Protein AF-A0AAD1YJ87-F1 (afdb_monomer_lite)

Organism: NCBI:txid137838

Foldseek 3Di:
DDPLAPPVVVLVVQCVPDPDPVSNVVSVVCSVVVGCSPPVPPPDD

pLDDT: mean 70.28, std 13.43, range [45.59, 88.31]

Radius of gyration: 11.12 Å; chains: 1; boundin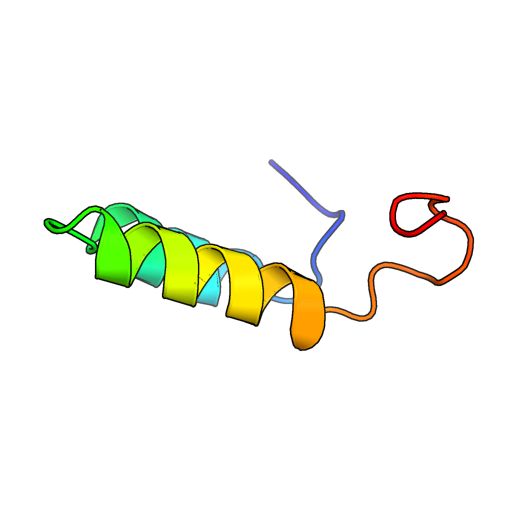g box: 22×20×27 Å

Structure (mmCIF, N/CA/C/O backbone):
data_AF-A0AAD1YJ87-F1
#
_entry.id   AF-A0AAD1YJ87-F1
#
loop_
_atom_site.group_PDB
_atom_site.id
_atom_site.type_symbol
_atom_site.label_atom_id
_atom_site.label_alt_id
_atom_site.label_comp_id
_atom_site.label_asym_id
_atom_site.label_entity_id
_atom_site.label_seq_id
_atom_site.pdbx_PDB_ins_code
_atom_site.Cartn_x
_atom_site.Cartn_y
_atom_site.Cartn_z
_atom_site.occupancy
_atom_site.B_iso_or_equiv
_atom_site.auth_seq_id
_atom_site.auth_comp_id
_atom_site.auth_asym_id
_atom_site.auth_atom_id
_atom_site.pdbx_PDB_model_num
ATOM 1 N N . MET A 1 1 ? -4.458 -2.615 -12.090 1.00 46.41 1 MET A N 1
ATOM 2 C CA . MET A 1 1 ? -4.087 -1.194 -11.939 1.00 46.41 1 MET A CA 1
ATOM 3 C C . MET A 1 1 ? -2.723 -1.153 -11.272 1.00 46.41 1 MET A C 1
ATOM 5 O O . MET A 1 1 ? -2.585 -1.750 -10.213 1.00 46.41 1 MET A O 1
ATOM 9 N N . ILE A 1 2 ? -1.754 -0.516 -11.937 1.00 48.06 2 ILE A N 1
ATOM 10 C CA . ILE A 1 2 ? -0.330 -0.371 -11.570 1.00 48.06 2 ILE A CA 1
ATOM 11 C C . ILE A 1 2 ? 0.504 -1.661 -11.729 1.00 48.06 2 ILE A C 1
ATOM 13 O O . ILE A 1 2 ? 0.862 -2.317 -10.760 1.00 48.06 2 ILE A O 1
ATOM 17 N N . HIS A 1 3 ? 0.844 -2.002 -12.979 1.00 51.41 3 HIS A N 1
ATOM 18 C CA . HIS A 1 3 ? 1.885 -2.992 -13.328 1.00 51.41 3 HIS A CA 1
ATOM 19 C C . HIS A 1 3 ? 3.319 -2.437 -13.197 1.00 51.41 3 HIS A C 1
ATOM 21 O O . HIS A 1 3 ? 4.266 -3.136 -13.522 1.00 51.41 3 HIS A O 1
ATOM 27 N N . ILE A 1 4 ? 3.479 -1.191 -12.728 1.00 57.53 4 ILE A N 1
ATOM 28 C CA . ILE A 1 4 ? 4.793 -0.574 -12.460 1.00 57.53 4 ILE A CA 1
ATOM 29 C C . ILE A 1 4 ? 5.528 -1.305 -11.328 1.00 57.53 4 ILE A C 1
ATOM 31 O O . ILE A 1 4 ? 6.750 -1.270 -11.276 1.00 57.53 4 ILE A O 1
ATOM 35 N N . PHE A 1 5 ? 4.789 -1.991 -10.451 1.00 61.41 5 PHE A N 1
ATOM 36 C CA . PHE A 1 5 ? 5.348 -2.701 -9.311 1.00 61.41 5 PHE A CA 1
ATOM 37 C C . PHE A 1 5 ? 5.009 -4.190 -9.386 1.00 61.41 5 PHE A C 1
ATOM 39 O O . PHE A 1 5 ? 3.831 -4.565 -9.369 1.00 61.41 5 PHE A O 1
ATOM 46 N N . SER A 1 6 ? 6.040 -5.031 -9.423 1.00 61.66 6 SER A N 1
ATOM 47 C CA . SER A 1 6 ? 5.959 -6.494 -9.479 1.00 61.66 6 SER A CA 1
ATOM 48 C C . SER A 1 6 ? 5.160 -7.091 -8.318 1.00 61.66 6 SER A C 1
ATOM 50 O O . SER A 1 6 ? 4.545 -8.141 -8.485 1.00 61.66 6 SER A O 1
ATOM 52 N N . ASP A 1 7 ? 5.097 -6.404 -7.168 1.00 64.94 7 ASP A N 1
ATOM 53 C CA . ASP A 1 7 ? 4.438 -6.910 -5.956 1.00 64.94 7 ASP A CA 1
ATOM 54 C C . ASP A 1 7 ? 3.391 -5.936 -5.373 1.00 64.94 7 ASP A C 1
ATOM 56 O O . ASP A 1 7 ? 3.207 -5.800 -4.159 1.00 64.94 7 ASP A O 1
ATOM 60 N N . ASN A 1 8 ? 2.662 -5.239 -6.258 1.00 67.50 8 ASN A N 1
ATOM 61 C CA . ASN A 1 8 ? 1.701 -4.185 -5.892 1.00 67.50 8 ASN A CA 1
ATOM 62 C C . ASN A 1 8 ? 0.652 -4.603 -4.835 1.00 67.50 8 ASN A C 1
ATOM 64 O O . ASN A 1 8 ? 0.224 -3.773 -4.034 1.00 67.50 8 ASN A O 1
ATOM 68 N N . LYS A 1 9 ? 0.262 -5.887 -4.773 1.00 76.44 9 LYS A N 1
ATOM 69 C CA . LYS A 1 9 ? -0.784 -6.400 -3.869 1.00 76.44 9 LYS A CA 1
ATOM 70 C C . LYS A 1 9 ? -0.352 -6.378 -2.406 1.00 76.44 9 LYS A C 1
ATOM 72 O O . LYS A 1 9 ? -1.200 -6.207 -1.526 1.00 76.44 9 LYS A O 1
ATOM 77 N N . LYS A 1 10 ? 0.941 -6.577 -2.133 1.00 78.38 10 LYS A N 1
ATOM 78 C CA . LYS A 1 10 ? 1.510 -6.545 -0.779 1.00 78.38 10 LYS A CA 1
ATOM 79 C C . LYS A 1 10 ? 1.432 -5.127 -0.213 1.00 78.38 10 LYS A C 1
ATOM 81 O O . LYS A 1 10 ? 0.947 -4.935 0.904 1.00 78.38 10 LYS A O 1
ATOM 86 N N . TYR A 1 11 ? 1.838 -4.138 -1.007 1.00 75.69 11 TYR A N 1
ATOM 87 C CA . TYR A 1 11 ? 1.859 -2.739 -0.581 1.00 75.69 11 TYR A CA 1
ATOM 88 C C . TYR A 1 11 ? 0.477 -2.096 -0.598 1.00 75.69 11 TYR A C 1
ATOM 90 O O . TYR A 1 11 ? 0.165 -1.387 0.348 1.00 75.69 11 TYR A O 1
ATOM 98 N N . ASP A 1 12 ? -0.394 -2.415 -1.564 1.00 77.75 12 ASP A N 1
ATOM 99 C CA . ASP A 1 12 ? -1.785 -1.929 -1.577 1.00 77.75 12 ASP A CA 1
ATOM 100 C C . ASP A 1 12 ? -2.508 -2.279 -0.265 1.00 77.75 12 ASP A C 1
ATOM 102 O 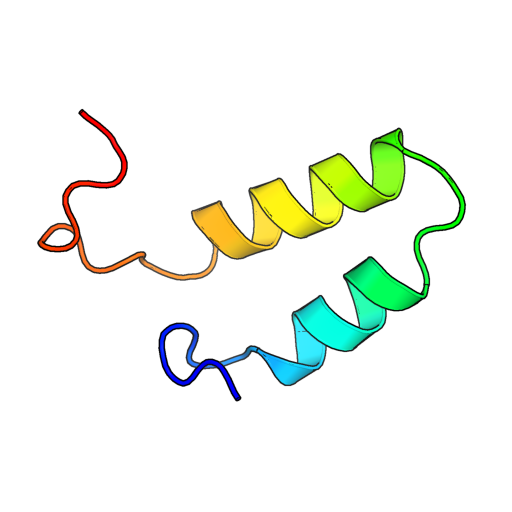O . ASP A 1 12 ? -3.171 -1.438 0.340 1.00 77.75 12 ASP A O 1
ATOM 106 N N . LYS A 1 13 ? -2.300 -3.498 0.254 1.00 83.12 13 LYS A N 1
ATOM 107 C CA . LYS A 1 13 ? -2.833 -3.904 1.564 1.00 83.12 13 LYS A CA 1
ATOM 108 C C . LYS A 1 13 ? -2.216 -3.140 2.734 1.00 83.12 13 LYS A C 1
ATOM 110 O O . LYS A 1 13 ? -2.942 -2.848 3.681 1.00 83.12 13 LYS A O 1
ATOM 115 N N . LYS A 1 14 ? -0.907 -2.872 2.714 1.00 80.88 14 LYS A N 1
ATOM 116 C CA . LYS A 1 14 ? -0.223 -2.107 3.772 1.00 80.88 14 LYS A CA 1
ATOM 117 C C . LYS A 1 14 ? -0.727 -0.663 3.788 1.00 80.88 14 LYS A C 1
ATOM 119 O O . LYS A 1 14 ? -1.243 -0.228 4.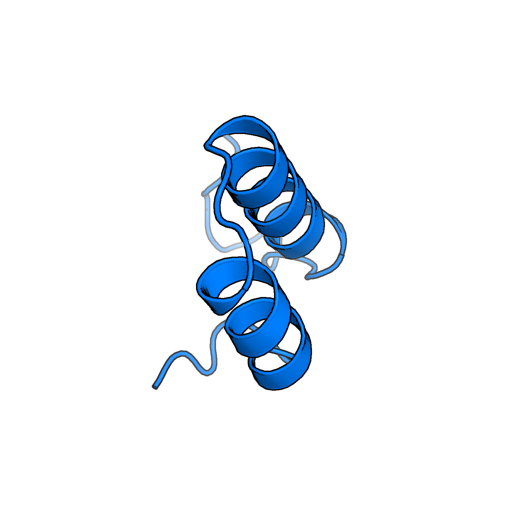806 1.00 80.88 14 LYS A O 1
ATOM 124 N N . ILE A 1 15 ? -0.698 0.002 2.635 1.00 81.56 15 ILE A N 1
ATOM 125 C CA . ILE A 1 15 ? -1.126 1.390 2.432 1.00 81.56 15 ILE A CA 1
ATOM 126 C C . ILE A 1 15 ? -2.592 1.586 2.842 1.00 81.56 15 ILE A C 1
ATOM 128 O O . ILE A 1 15 ? -2.899 2.506 3.592 1.00 81.56 15 ILE A O 1
ATOM 132 N N . LYS A 1 16 ? -3.501 0.692 2.423 1.00 80.56 16 LYS A N 1
ATOM 133 C CA . LYS A 1 16 ? -4.926 0.759 2.806 1.00 80.56 16 LYS A CA 1
ATOM 134 C C . LYS A 1 16 ? -5.185 0.516 4.292 1.00 80.56 16 LYS A C 1
ATOM 136 O O . LYS A 1 16 ? -6.230 0.921 4.793 1.00 80.56 16 LYS A O 1
ATOM 141 N N . LYS A 1 17 ? -4.289 -0.190 4.987 1.00 84.06 17 LYS A N 1
ATOM 142 C CA . LYS A 1 17 ? -4.403 -0.462 6.429 1.00 84.06 17 LYS A CA 1
ATOM 143 C C . LYS A 1 17 ? -3.761 0.622 7.292 1.00 84.06 17 LYS A C 1
ATOM 145 O O . LYS A 1 17 ? -4.041 0.660 8.489 1.00 84.06 17 LYS A O 1
ATOM 150 N N . SER A 1 18 ? -2.924 1.479 6.717 1.00 81.94 18 SER A N 1
ATOM 151 C CA . SER A 1 18 ? -2.287 2.579 7.429 1.00 81.94 18 SER A CA 1
ATOM 152 C C . SER A 1 18 ? -3.336 3.598 7.878 1.00 81.94 18 SER A C 1
ATOM 154 O O . SER A 1 18 ? -3.901 4.324 7.067 1.00 81.94 18 SER A O 1
ATOM 156 N N . GLN A 1 19 ? -3.607 3.653 9.183 1.00 80.06 19 GLN A N 1
ATOM 157 C CA . GLN A 1 19 ? -4.488 4.670 9.776 1.00 80.06 19 GLN A CA 1
ATOM 158 C C . GLN A 1 19 ? -3.735 5.957 10.129 1.00 80.06 19 GLN A C 1
ATOM 160 O O . GLN A 1 19 ? -4.343 7.020 10.241 1.00 80.06 19 GLN A O 1
ATOM 165 N N . LYS A 1 20 ? -2.412 5.870 10.311 1.00 88.31 20 LYS A N 1
ATOM 166 C CA . LYS A 1 20 ? -1.541 7.010 10.604 1.00 88.31 20 LYS A CA 1
ATOM 167 C C . LYS A 1 20 ? -0.772 7.424 9.357 1.00 88.31 20 LYS A C 1
ATOM 169 O O . LYS A 1 20 ? -0.327 6.582 8.578 1.00 88.31 20 LYS A O 1
ATOM 174 N N . LEU A 1 21 ? -0.561 8.732 9.218 1.00 84.25 21 LEU A N 1
ATOM 175 C CA . LEU A 1 21 ? 0.195 9.306 8.104 1.00 84.25 21 LEU A CA 1
ATOM 176 C C . LEU A 1 21 ? 1.649 8.803 8.070 1.00 84.25 21 LEU A C 1
ATOM 178 O O . LEU A 1 21 ? 2.195 8.587 6.994 1.00 84.25 21 LEU A O 1
ATOM 182 N N . SER A 1 22 ? 2.250 8.557 9.239 1.00 86.25 22 SER A N 1
ATOM 183 C CA . SER A 1 22 ? 3.579 7.943 9.369 1.00 86.25 22 SER A CA 1
ATOM 184 C C . SER A 1 22 ? 3.643 6.576 8.695 1.00 86.25 22 SER A C 1
ATOM 186 O O . SER A 1 22 ? 4.519 6.331 7.874 1.00 86.25 22 SER A O 1
ATOM 188 N N . ASP A 1 23 ? 2.665 5.723 8.988 1.00 83.81 23 ASP A N 1
ATOM 189 C CA . ASP A 1 23 ? 2.625 4.331 8.539 1.00 83.81 23 ASP A CA 1
ATOM 190 C C . ASP A 1 23 ? 2.292 4.259 7.041 1.00 83.81 23 ASP A C 1
ATOM 192 O O . ASP A 1 23 ? 2.696 3.337 6.334 1.00 83.81 23 ASP A O 1
ATOM 196 N N . TYR A 1 24 ? 1.538 5.240 6.536 1.00 85.62 24 TYR A N 1
ATOM 197 C CA . TYR A 1 24 ? 1.318 5.431 5.104 1.00 85.62 24 TYR A CA 1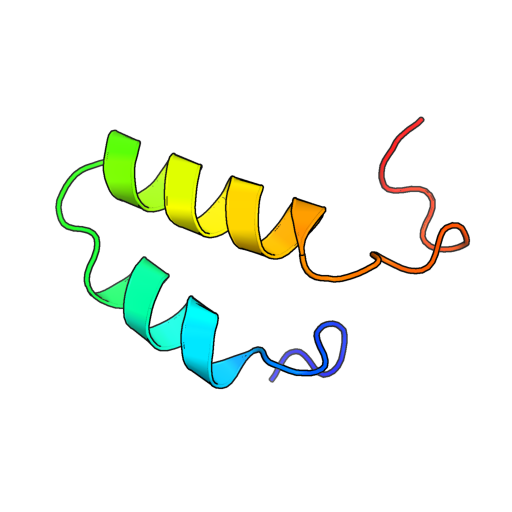
ATOM 198 C C . TYR A 1 24 ? 2.629 5.811 4.407 1.00 85.62 24 TYR A C 1
ATOM 200 O O . TYR A 1 24 ? 3.022 5.153 3.445 1.00 85.62 24 TYR A O 1
ATOM 208 N N . ASN A 1 25 ? 3.333 6.826 4.920 1.00 85.12 25 ASN A N 1
ATOM 209 C CA . ASN A 1 25 ? 4.590 7.301 4.343 1.00 85.12 25 ASN A CA 1
ATOM 210 C C . ASN A 1 25 ? 5.671 6.216 4.355 1.00 85.12 25 ASN A C 1
ATOM 212 O O . ASN A 1 25 ? 6.376 6.055 3.365 1.00 85.12 25 ASN A O 1
ATOM 216 N N . GLU A 1 26 ? 5.770 5.435 5.429 1.00 86.00 26 GLU A N 1
ATOM 217 C CA . GLU A 1 26 ? 6.707 4.315 5.523 1.00 86.00 26 GLU A CA 1
ATOM 218 C C . GLU A 1 26 ? 6.367 3.195 4.528 1.00 86.00 26 GLU A C 1
ATOM 220 O O . G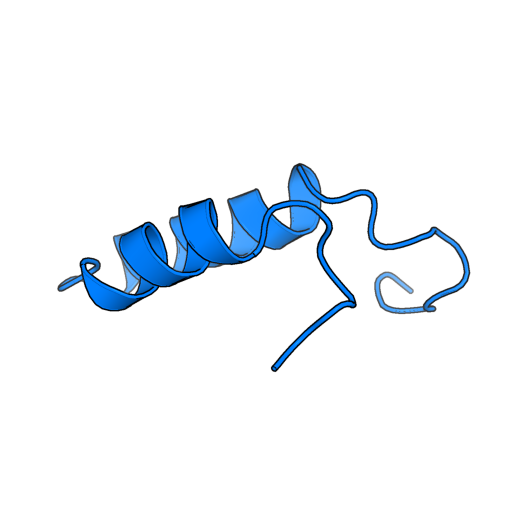LU A 1 26 ? 7.256 2.677 3.849 1.00 86.00 26 GLU A O 1
ATOM 225 N N . ALA A 1 27 ? 5.084 2.839 4.384 1.00 83.69 27 ALA A N 1
ATOM 226 C CA . ALA A 1 27 ? 4.646 1.830 3.420 1.00 83.69 27 ALA A CA 1
ATOM 227 C C . ALA A 1 27 ? 4.901 2.259 1.968 1.00 83.69 27 ALA A C 1
ATOM 229 O O . ALA A 1 27 ? 5.274 1.427 1.141 1.00 83.69 27 ALA A O 1
ATOM 230 N N . ILE A 1 28 ? 4.722 3.549 1.678 1.00 81.62 28 ILE A N 1
ATOM 231 C CA . ILE A 1 28 ? 5.044 4.157 0.391 1.00 81.62 28 ILE A CA 1
ATOM 232 C C . ILE A 1 28 ? 6.561 4.146 0.177 1.00 81.62 28 ILE A C 1
ATOM 234 O O . ILE A 1 28 ? 7.015 3.537 -0.779 1.00 81.62 28 ILE A O 1
ATOM 238 N N . LEU A 1 29 ? 7.372 4.700 1.081 1.00 81.25 29 LEU A N 1
ATOM 239 C CA . LEU A 1 29 ? 8.838 4.693 0.951 1.00 81.25 29 LEU A CA 1
ATOM 240 C C . LEU A 1 29 ? 9.405 3.280 0.765 1.00 81.25 29 LEU A C 1
ATOM 242 O O . LEU A 1 29 ? 10.254 3.068 -0.095 1.00 81.25 29 LEU A O 1
ATOM 246 N N . SER A 1 30 ? 8.875 2.304 1.504 1.00 79.94 30 SER A N 1
ATOM 247 C CA . SER A 1 30 ? 9.252 0.895 1.358 1.00 79.94 30 SER A CA 1
ATOM 248 C C . SER A 1 30 ? 8.869 0.331 -0.012 1.00 79.94 30 SER A C 1
ATOM 250 O O . SER A 1 30 ? 9.638 -0.430 -0.584 1.00 79.94 30 SER A O 1
ATOM 252 N N . LEU A 1 31 ? 7.704 0.702 -0.561 1.00 78.00 31 LEU A N 1
ATOM 253 C CA . LEU A 1 31 ? 7.311 0.348 -1.930 1.00 78.00 31 LEU A CA 1
ATOM 254 C C . LEU A 1 31 ? 8.298 0.935 -2.949 1.00 78.00 31 LEU A C 1
ATOM 256 O O . LEU A 1 31 ? 8.692 0.227 -3.865 1.00 78.00 31 LEU A O 1
ATOM 260 N N . PHE A 1 32 ? 8.697 2.197 -2.776 1.00 74.69 32 PHE A N 1
ATOM 261 C CA . PHE A 1 32 ? 9.629 2.893 -3.670 1.00 74.69 32 PHE A CA 1
ATOM 262 C C . PHE A 1 32 ? 11.076 2.368 -3.571 1.00 74.69 32 PHE A C 1
ATOM 264 O O . PHE A 1 32 ? 11.790 2.428 -4.564 1.00 74.69 32 PHE A O 1
ATOM 271 N N . MET A 1 33 ? 11.508 1.861 -2.408 1.00 72.94 33 MET A N 1
ATOM 272 C CA . MET A 1 33 ? 12.840 1.259 -2.218 1.00 72.94 33 MET A CA 1
ATOM 273 C C . MET A 1 33 ? 12.914 -0.219 -2.626 1.00 72.94 33 MET A C 1
ATOM 275 O O . MET A 1 33 ? 13.912 -0.636 -3.202 1.00 72.94 33 MET A O 1
ATOM 279 N N . GLU A 1 34 ? 11.912 -1.035 -2.268 1.00 70.50 34 GLU A N 1
ATOM 280 C CA . GLU A 1 34 ? 11.927 -2.490 -2.524 1.00 70.50 34 GLU A CA 1
ATOM 281 C C . GLU A 1 34 ? 11.566 -2.829 -3.971 1.00 70.50 34 GLU A C 1
ATOM 283 O O . GLU A 1 34 ? 12.005 -3.847 -4.504 1.00 70.50 34 GLU A O 1
ATOM 288 N N . GLN A 1 35 ? 10.733 -2.010 -4.607 1.00 64.94 35 GLN A N 1
ATOM 289 C CA . GLN A 1 35 ? 10.594 -2.082 -6.047 1.00 64.94 35 GLN A CA 1
ATOM 290 C C . GLN A 1 35 ? 11.786 -1.322 -6.603 1.00 64.94 35 GLN A C 1
ATOM 292 O O . GLN A 1 35 ? 11.870 -0.116 -6.390 1.00 64.94 35 GLN A O 1
ATOM 297 N N . GLU A 1 36 ? 12.693 -2.005 -7.306 1.00 56.34 36 GLU A N 1
ATOM 298 C CA . GLU A 1 36 ? 13.552 -1.346 -8.287 1.00 56.34 36 GLU A CA 1
ATOM 299 C C . GLU A 1 36 ? 12.611 -0.590 -9.223 1.00 56.34 36 GLU A C 1
ATOM 301 O O . GLU A 1 36 ? 12.076 -1.138 -10.190 1.00 56.34 36 GLU A O 1
ATOM 306 N N . ILE A 1 37 ? 12.321 0.666 -8.894 1.00 59.44 37 ILE A N 1
ATOM 307 C CA . ILE A 1 37 ? 11.768 1.608 -9.842 1.00 59.44 37 ILE A CA 1
ATOM 308 C C . ILE A 1 37 ? 12.864 1.685 -10.867 1.00 59.44 37 ILE A C 1
ATOM 310 O O . ILE A 1 37 ? 13.883 2.322 -10.614 1.00 59.44 37 ILE A O 1
ATOM 314 N N . ILE A 1 38 ? 12.669 0.893 -11.926 1.00 55.31 38 ILE A N 1
ATOM 315 C CA . ILE A 1 38 ? 13.584 0.665 -13.036 1.00 55.31 38 ILE A CA 1
ATOM 316 C C . ILE A 1 38 ? 14.362 1.957 -13.206 1.00 55.31 38 ILE A C 1
ATOM 318 O O . ILE A 1 38 ? 13.726 2.981 -13.457 1.00 55.31 38 ILE A O 1
ATOM 322 N N . GLU A 1 39 ? 15.682 1.939 -13.003 1.00 52.09 39 GLU A N 1
ATOM 323 C CA . GLU A 1 39 ? 16.520 3.151 -12.983 1.00 52.09 39 GLU A CA 1
ATOM 324 C C . GLU A 1 39 ? 16.244 4.089 -14.184 1.00 52.09 39 GLU A C 1
ATOM 326 O O . GLU A 1 39 ? 16.468 5.292 -14.109 1.00 52.09 39 GLU A O 1
ATOM 331 N N . GLY A 1 40 ? 15.667 3.575 -15.277 1.00 51.22 40 GLY A N 1
ATOM 332 C CA . GLY A 1 40 ? 15.182 4.336 -16.431 1.00 51.22 40 GLY A CA 1
ATOM 333 C C . GLY A 1 40 ? 13.853 5.107 -16.292 1.00 51.22 40 GLY A C 1
ATOM 334 O O . GLY A 1 40 ? 13.451 5.744 -17.261 1.00 51.22 40 GLY A O 1
ATOM 335 N N . ALA A 1 41 ? 13.146 5.079 -15.157 1.00 58.69 41 ALA A N 1
ATOM 336 C CA . ALA A 1 41 ? 11.877 5.800 -14.972 1.00 58.69 41 ALA A CA 1
ATOM 337 C C . ALA A 1 41 ? 12.055 7.278 -14.562 1.00 58.69 41 ALA A C 1
ATOM 339 O O . ALA A 1 41 ? 11.073 8.018 -14.520 1.00 58.69 41 ALA A O 1
ATOM 340 N N . GLY A 1 42 ? 13.289 7.714 -14.264 1.00 54.50 42 GLY A N 1
ATOM 341 C CA . GLY A 1 42 ? 13.624 9.123 -14.007 1.00 54.50 42 GLY A CA 1
ATOM 342 C C . GLY A 1 42 ? 12.998 9.720 -12.742 1.00 54.50 42 GLY A C 1
ATOM 343 O O . GLY A 1 42 ? 12.883 10.936 -12.638 1.00 54.50 42 GLY A O 1
ATOM 344 N N . LEU A 1 43 ? 12.556 8.881 -11.798 1.00 52.91 43 LEU A N 1
ATOM 345 C CA . LEU A 1 43 ? 11.833 9.323 -10.599 1.00 52.91 43 LEU A CA 1
ATOM 346 C C . LEU A 1 43 ? 12.743 9.790 -9.453 1.00 52.91 43 LEU A C 1
ATOM 348 O O . LEU A 1 43 ? 12.269 10.413 -8.505 1.00 52.91 43 LEU A O 1
ATOM 352 N N . PHE A 1 44 ? 14.036 9.492 -9.549 1.00 50.12 44 PHE A N 1
ATOM 353 C CA . PHE A 1 44 ? 15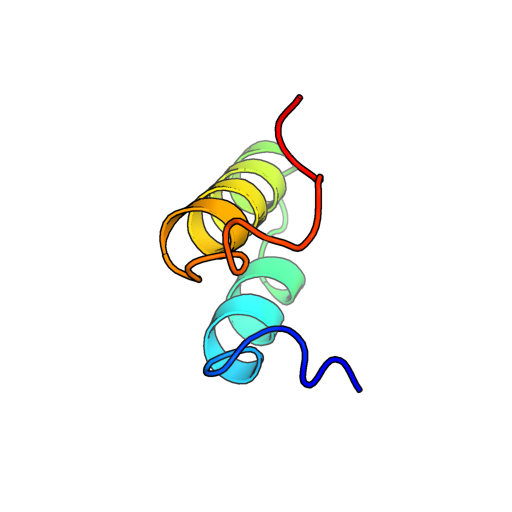.072 9.989 -8.656 1.00 50.12 44 PHE A CA 1
ATOM 354 C C . PHE A 1 44 ? 16.093 10.738 -9.519 1.00 50.12 44 PHE A C 1
ATOM 356 O O . PHE A 1 44 ? 16.973 10.127 -10.123 1.00 50.12 44 PHE A O 1
ATOM 363 N N . SER A 1 45 ? 15.910 12.054 -9.633 1.00 45.59 45 SER A N 1
ATOM 364 C CA . SER A 1 45 ? 16.850 13.015 -10.225 1.00 45.59 45 SER A CA 1
ATOM 365 C C . SER A 1 45 ? 17.161 14.101 -9.213 1.00 45.59 45 SER A C 1
ATOM 367 O O . SER A 1 45 ? 16.166 14.604 -8.636 1.00 45.59 45 SER A O 1
#

Sequence (45 aa):
MIHIFSDNKKYDKKIKKSQKLSDYNEAILSLFMEQEIIEGAGLFS

Secondary structure (DSSP, 8-state):
--TTSTTHHHHHHHHHH--SHHHHHHHHHHHHHHTT--GGG----